Protein AF-A0ABD2FV15-F1 (afdb_monomer)

Solvent-accessible surface area (backbone atoms only — not comparable to full-atom values): 4952 Å² total; per-residue (Å²): 132,86,80,82,79,49,78,44,83,78,45,38,59,41,87,47,47,41,86,74,51,75,58,94,64,33,29,33,30,31,32,72,83,42,96,80,51,46,74,45,76,34,49,40,88,55,58,67,60,59,52,53,44,43,60,67,78,38,61,88,53,89,80,71,74,50,71,83,68,74,75,79,79,78,74,82,126

Sequence (77 aa):
MAESAITSEGWRYAHYFEFVRRIDRNVTVRCKLCPGQKLLSTAANTTSNLNKHLQRTHAKVKLIAKDRTPEPRVRML

Foldseek 3Di:
DDPPQAPCVFPFQCVQWAWDDDDDQKTWIFG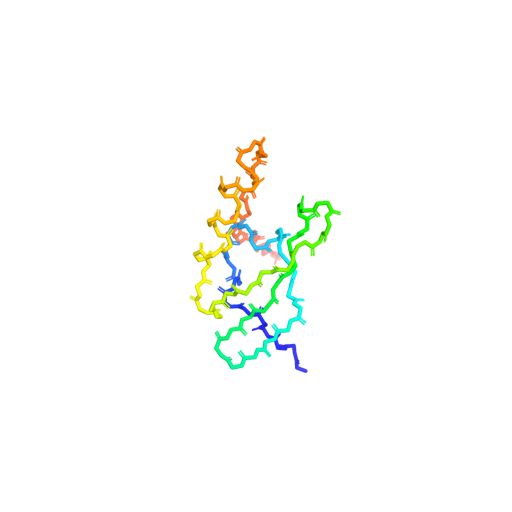NPDPVRDIDIDGRHDCVRVVVCCCPVVVVPDGGTDGPPPDPPPPPD

Organism: Pagothenia borchgrevinki (NCBI:txid8213)

pLDDT: mean 82.35, std 17.88, range [36.59, 96.69]

Radius of gyration: 14.62 Å; Cα contacts (8 Å, |Δi|>4): 89; chains: 1; bounding box: 26×47×32 Å

InterPro domains:
  IPR003656 Zinc finger, BED-type [PF02892] (15-58)

Nearest PDB structures (foldseek):
  8oef-assembly1_A  TM=6.020E-01  e=2.123E+00  Homo sapiens
  2hjj-assembly1_A  TM=4.768E-01  e=3.081E+00  Escherichia coli K-12
  5ejs-assembly1_A  TM=4.140E-01  e=3.279E+00  Dictyostelium discoideum
  2kcj-assembly1_A  TM=2.615E-01  e=7.816E+00  Homo sapiens

Mean predicted aligned error: 8.4 Å

Secondary structure (DSSP, 8-state):
-----STTTT-TTGGGEEEEEEETTEEEEEETTSTT--EEEEETT--HHHHHHHHHHSTTS-PPP----PPP-----

Structure (mmCIF, N/CA/C/O backbone):
data_AF-A0ABD2FV15-F1
#
_entry.id   AF-A0ABD2FV15-F1
#
loop_
_atom_site.group_PDB
_atom_site.id
_atom_site.type_symbol
_atom_site.label_atom_id
_atom_site.label_alt_id
_atom_site.label_comp_id
_atom_site.label_asym_id
_atom_site.label_entity_id
_atom_site.label_seq_id
_atom_site.pdbx_PDB_ins_code
_atom_site.Cartn_x
_atom_site.Cartn_y
_atom_site.Cartn_z
_atom_site.occupancy
_atom_site.B_iso_or_equiv
_atom_site.auth_seq_id
_atom_site.auth_comp_id
_atom_site.auth_asym_id
_atom_site.auth_atom_id
_atom_site.pdbx_PDB_model_num
ATOM 1 N N . MET A 1 1 ? 10.172 -22.008 -13.147 1.00 36.59 1 MET A N 1
ATOM 2 C CA . MET A 1 1 ? 11.011 -21.322 -12.144 1.00 36.59 1 MET A CA 1
ATOM 3 C C . MET A 1 1 ? 10.224 -20.136 -11.610 1.00 36.59 1 MET A C 1
ATOM 5 O O . MET A 1 1 ? 9.829 -19.306 -12.415 1.00 36.59 1 MET A O 1
ATOM 9 N N . ALA A 1 2 ? 9.903 -20.090 -10.316 1.00 38.16 2 ALA A N 1
ATOM 10 C CA . ALA A 1 2 ? 9.187 -18.953 -9.741 1.00 38.16 2 ALA A CA 1
ATOM 11 C C . ALA A 1 2 ? 10.186 -17.810 -9.522 1.00 38.16 2 ALA A C 1
ATOM 13 O O . ALA A 1 2 ? 11.061 -17.907 -8.666 1.00 38.16 2 ALA A O 1
ATOM 14 N N . GLU A 1 3 ? 10.104 -16.766 -10.345 1.00 42.44 3 GLU A N 1
ATOM 15 C CA . GLU A 1 3 ? 10.821 -15.518 -10.108 1.00 42.44 3 GLU A CA 1
ATOM 16 C C . GLU A 1 3 ? 10.359 -14.946 -8.765 1.00 42.44 3 GLU A C 1
ATOM 18 O O . GLU A 1 3 ? 9.236 -14.455 -8.641 1.00 42.44 3 GLU A O 1
ATOM 23 N N . SER A 1 4 ? 11.230 -15.033 -7.755 1.00 48.50 4 SER A N 1
ATOM 24 C CA . SER A 1 4 ? 11.119 -14.313 -6.485 1.00 48.50 4 SER A CA 1
ATOM 25 C C . SER A 1 4 ? 11.159 -12.816 -6.762 1.00 48.50 4 SER A C 1
ATOM 27 O O . SER A 1 4 ? 12.191 -12.142 -6.695 1.00 48.50 4 SER A O 1
ATOM 29 N N . ALA A 1 5 ? 10.013 -12.290 -7.163 1.00 49.25 5 ALA A N 1
ATOM 30 C CA . ALA A 1 5 ? 9.825 -10.885 -7.360 1.00 49.25 5 ALA A CA 1
ATOM 31 C C . ALA A 1 5 ? 9.758 -10.219 -5.986 1.00 49.25 5 ALA A C 1
ATOM 33 O O . ALA A 1 5 ? 8.846 -10.463 -5.197 1.00 49.25 5 ALA A O 1
ATOM 34 N N . ILE A 1 6 ? 10.710 -9.306 -5.782 1.00 52.81 6 ILE A N 1
ATOM 35 C CA . ILE A 1 6 ? 10.913 -8.453 -4.610 1.00 52.81 6 ILE A CA 1
ATOM 36 C C . ILE A 1 6 ? 11.636 -9.187 -3.460 1.00 52.81 6 ILE A C 1
ATOM 38 O O . ILE A 1 6 ? 11.151 -10.183 -2.929 1.00 52.81 6 ILE A O 1
ATOM 42 N N . THR A 1 7 ? 12.733 -8.614 -2.944 1.00 51.44 7 THR A N 1
ATOM 43 C CA . THR A 1 7 ? 13.295 -8.969 -1.620 1.00 51.44 7 THR A CA 1
ATOM 44 C C . THR A 1 7 ? 12.371 -8.507 -0.475 1.00 51.44 7 THR A C 1
ATOM 46 O O . THR A 1 7 ? 12.817 -8.002 0.551 1.00 51.44 7 THR A O 1
ATOM 49 N N . SER A 1 8 ? 11.052 -8.611 -0.666 1.00 56.03 8 SER A N 1
ATOM 50 C CA . SER A 1 8 ? 10.026 -8.467 0.363 1.00 56.03 8 SER A CA 1
ATOM 51 C C . SER A 1 8 ? 9.734 -9.792 1.060 1.00 56.03 8 SER A C 1
ATOM 53 O O . SER A 1 8 ? 8.905 -9.815 1.969 1.00 56.03 8 SER A O 1
ATOM 55 N N . GLU A 1 9 ? 10.387 -10.887 0.653 1.00 59.97 9 GLU A N 1
ATOM 56 C CA . GLU A 1 9 ? 10.403 -12.152 1.386 1.00 59.97 9 GLU A CA 1
ATOM 57 C C . GLU A 1 9 ? 10.935 -11.913 2.813 1.00 59.97 9 GLU A C 1
ATOM 59 O O . GLU A 1 9 ? 12.133 -11.935 3.072 1.00 59.97 9 GLU A O 1
ATOM 64 N N . GLY A 1 10 ? 10.021 -11.642 3.750 1.00 72.19 10 GLY A N 1
ATOM 65 C CA . GLY A 1 10 ? 10.325 -11.342 5.153 1.00 72.19 10 GLY A CA 1
ATOM 66 C C . GLY A 1 10 ? 9.976 -9.925 5.618 1.00 72.19 10 GLY A C 1
ATOM 67 O O . GLY A 1 10 ? 10.102 -9.639 6.806 1.00 72.19 10 GLY A O 1
ATOM 68 N N . TRP A 1 11 ? 9.492 -9.034 4.745 1.00 86.19 11 TRP A N 1
ATOM 69 C CA . TRP A 1 11 ? 8.988 -7.740 5.205 1.00 86.19 11 TRP A CA 1
ATOM 70 C C . TRP A 1 11 ? 7.601 -7.894 5.842 1.00 86.19 11 TRP A C 1
ATOM 72 O O . TRP A 1 11 ? 6.663 -8.377 5.208 1.00 86.19 11 TRP A O 1
ATOM 82 N N . ARG A 1 12 ? 7.451 -7.421 7.086 1.00 89.38 12 ARG A N 1
ATOM 83 C CA . ARG A 1 12 ? 6.255 -7.626 7.928 1.00 89.38 12 ARG A CA 1
ATOM 84 C C . ARG A 1 12 ? 4.920 -7.180 7.316 1.00 89.38 12 ARG A C 1
ATOM 86 O O . ARG A 1 12 ? 3.871 -7.679 7.710 1.00 89.38 12 ARG A O 1
ATOM 93 N N . TYR A 1 13 ? 4.945 -6.278 6.336 1.00 92.81 13 TYR A N 1
ATOM 94 C CA . TYR A 1 13 ? 3.750 -5.761 5.655 1.00 92.81 13 TYR A CA 1
ATOM 95 C C . TYR A 1 13 ? 3.656 -6.167 4.179 1.00 92.81 13 TYR A C 1
ATOM 97 O O . TYR A 1 13 ? 2.773 -5.687 3.471 1.00 92.81 13 TYR A O 1
ATOM 105 N N . ALA A 1 14 ? 4.525 -7.069 3.704 1.00 90.50 14 ALA A N 1
ATOM 106 C CA . ALA A 1 14 ? 4.547 -7.503 2.304 1.00 90.50 14 ALA A CA 1
ATOM 107 C C . ALA A 1 14 ? 3.189 -8.040 1.833 1.00 90.50 14 ALA A C 1
ATOM 109 O O . ALA A 1 14 ? 2.787 -7.797 0.703 1.00 90.50 14 ALA A O 1
ATOM 110 N N . HIS A 1 15 ? 2.434 -8.688 2.723 1.00 91.31 15 HIS A N 1
ATOM 111 C CA . HIS A 1 15 ? 1.125 -9.262 2.421 1.00 91.31 15 HIS A CA 1
ATOM 112 C C . HIS A 1 15 ? 0.040 -8.236 2.048 1.00 91.31 15 HIS A C 1
ATOM 114 O O . HIS A 1 15 ? -1.009 -8.655 1.564 1.00 91.31 15 HIS A O 1
ATOM 120 N N . TYR A 1 16 ? 0.253 -6.929 2.240 1.00 93.88 16 TYR A N 1
ATOM 121 C CA . TYR A 1 16 ? -0.645 -5.880 1.735 1.00 93.88 16 TYR A CA 1
ATOM 122 C C . TYR A 1 16 ? -0.363 -5.480 0.285 1.00 93.88 16 TYR A C 1
ATOM 124 O O . TYR A 1 16 ? -1.160 -4.758 -0.315 1.00 93.88 16 TYR A O 1
ATOM 132 N N . PHE A 1 17 ? 0.734 -5.965 -0.291 1.00 93.06 17 PHE A N 1
ATOM 133 C CA . PHE A 1 17 ? 1.145 -5.664 -1.650 1.00 93.06 17 PHE A CA 1
ATOM 134 C C . PHE A 1 17 ? 1.131 -6.925 -2.500 1.00 93.06 17 PHE A C 1
ATOM 136 O O . PHE A 1 17 ? 1.345 -8.034 -2.017 1.00 93.06 17 PHE A O 1
ATOM 143 N N . GLU A 1 18 ? 0.861 -6.742 -3.780 1.00 92.81 18 GLU A N 1
ATOM 144 C CA . GLU A 1 18 ? 0.957 -7.789 -4.782 1.00 92.81 18 GLU A CA 1
ATOM 145 C C . GLU A 1 18 ? 1.923 -7.336 -5.869 1.00 92.81 18 GLU A C 1
ATOM 147 O O . GLU A 1 18 ? 1.865 -6.193 -6.322 1.00 92.81 18 GLU A O 1
ATOM 152 N N . PHE A 1 19 ? 2.843 -8.209 -6.265 1.00 92.06 19 PHE A N 1
ATOM 153 C CA . PHE A 1 19 ? 3.748 -7.918 -7.365 1.00 92.06 19 PHE A CA 1
ATOM 154 C C . PHE A 1 19 ? 2.985 -7.841 -8.688 1.00 92.06 19 PHE A C 1
ATOM 156 O O . PHE A 1 19 ? 2.146 -8.688 -8.971 1.00 92.06 19 PHE A O 1
ATOM 163 N N . VAL A 1 20 ? 3.304 -6.836 -9.503 1.00 94.44 20 VAL A N 1
ATOM 164 C CA . VAL A 1 20 ? 2.703 -6.657 -10.830 1.00 94.44 20 VAL A CA 1
ATOM 165 C C . VAL A 1 20 ? 3.733 -6.905 -11.922 1.00 94.44 20 VAL A C 1
ATOM 167 O O . VAL A 1 20 ? 3.503 -7.705 -12.819 1.00 94.44 20 VAL A O 1
ATOM 170 N N . ARG A 1 21 ? 4.870 -6.204 -11.869 1.00 93.88 21 ARG A N 1
ATOM 171 C CA . ARG A 1 21 ? 5.960 -6.360 -12.842 1.00 93.88 21 ARG A CA 1
ATOM 172 C C . ARG A 1 21 ? 7.266 -5.782 -12.323 1.00 93.88 21 ARG A C 1
ATOM 174 O O . ARG A 1 21 ? 7.264 -4.933 -11.430 1.00 93.88 21 ARG A O 1
ATOM 181 N N . ARG A 1 22 ? 8.376 -6.172 -12.944 1.00 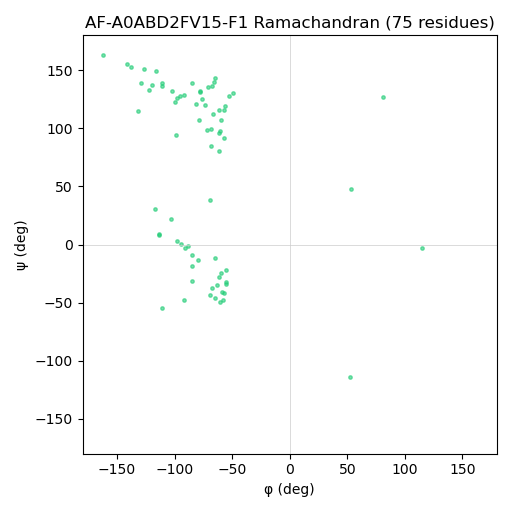92.69 22 ARG A N 1
ATOM 182 C CA . ARG A 1 22 ? 9.704 -5.601 -12.715 1.00 92.69 22 ARG A CA 1
ATOM 183 C C . ARG A 1 22 ? 10.230 -5.004 -14.012 1.00 92.69 22 ARG A C 1
ATOM 185 O O . ARG A 1 22 ? 10.075 -5.601 -15.068 1.00 92.69 22 ARG A O 1
ATOM 192 N N . ILE A 1 23 ? 10.835 -3.829 -13.906 1.00 92.88 23 ILE A N 1
ATOM 193 C CA . ILE A 1 23 ? 11.558 -3.164 -14.989 1.00 92.88 23 ILE A CA 1
ATOM 194 C C . ILE A 1 23 ? 12.897 -2.735 -14.387 1.00 92.88 23 ILE A C 1
ATOM 196 O O . ILE A 1 23 ? 12.926 -1.958 -13.430 1.00 92.88 23 ILE A O 1
ATOM 200 N N . ASP A 1 24 ? 13.992 -3.315 -14.878 1.00 92.38 24 ASP A N 1
ATOM 201 C CA . ASP A 1 24 ? 15.350 -3.105 -14.367 1.00 92.38 24 ASP A CA 1
ATOM 202 C C . ASP A 1 24 ? 15.476 -3.330 -12.842 1.00 92.38 24 ASP A C 1
ATOM 204 O O . ASP A 1 24 ? 15.330 -4.440 -12.307 1.00 92.38 24 ASP A O 1
ATOM 208 N N . ARG A 1 25 ? 15.768 -2.249 -12.112 1.00 89.81 25 ARG A N 1
ATOM 209 C CA . ARG A 1 25 ? 15.952 -2.219 -10.658 1.00 89.81 25 ARG A CA 1
ATOM 210 C C . ARG A 1 25 ? 14.676 -1.838 -9.914 1.00 89.81 25 ARG A C 1
ATOM 212 O O . ARG A 1 25 ? 14.690 -1.808 -8.685 1.00 89.81 25 ARG A O 1
ATOM 219 N N . ASN A 1 26 ? 13.579 -1.593 -10.623 1.00 92.06 26 ASN A N 1
ATOM 220 C CA . ASN A 1 26 ? 12.317 -1.152 -10.054 1.00 92.06 26 ASN A CA 1
ATOM 221 C C . ASN A 1 26 ? 11.255 -2.246 -10.160 1.00 92.06 26 ASN A C 1
ATOM 223 O O . ASN A 1 26 ? 11.103 -2.914 -11.180 1.00 92.06 26 ASN A O 1
ATOM 227 N N . VAL A 1 27 ? 10.476 -2.398 -9.098 1.00 93.12 27 VAL A N 1
ATOM 228 C CA . VAL A 1 27 ? 9.293 -3.252 -9.050 1.00 93.12 27 VAL A CA 1
ATOM 229 C C . VAL A 1 27 ? 8.051 -2.379 -8.962 1.00 93.12 27 VAL A C 1
ATOM 231 O O . VAL A 1 27 ? 8.004 -1.400 -8.217 1.00 93.12 27 VAL A O 1
ATOM 234 N N . THR A 1 28 ? 7.041 -2.744 -9.741 1.00 94.56 28 THR A N 1
ATOM 235 C CA . THR A 1 28 ? 5.685 -2.222 -9.612 1.00 94.56 28 THR A CA 1
ATOM 236 C C . THR A 1 28 ? 4.882 -3.197 -8.767 1.00 94.56 28 THR A C 1
ATOM 238 O O . THR A 1 28 ? 4.843 -4.393 -9.066 1.00 94.56 28 THR A O 1
ATOM 241 N N . VAL A 1 29 ? 4.229 -2.684 -7.731 1.00 94.31 29 VAL A N 1
ATOM 242 C CA . VAL A 1 29 ? 3.347 -3.454 -6.853 1.00 94.31 29 VAL A CA 1
ATOM 243 C C . VAL A 1 29 ? 1.979 -2.792 -6.750 1.00 94.31 29 VAL A C 1
ATOM 245 O O . VAL A 1 29 ? 1.858 -1.570 -6.847 1.00 94.31 29 VAL A O 1
ATOM 248 N N . ARG A 1 30 ? 0.947 -3.598 -6.523 1.00 95.62 30 ARG A N 1
ATOM 249 C CA . ARG A 1 30 ? -0.431 -3.185 -6.263 1.00 95.62 30 ARG A CA 1
ATOM 250 C C . ARG A 1 30 ? -0.690 -3.188 -4.761 1.00 95.62 30 ARG A C 1
ATOM 252 O O . ARG A 1 30 ? -0.471 -4.202 -4.105 1.00 95.62 30 ARG A O 1
ATOM 259 N N . CYS A 1 31 ? -1.165 -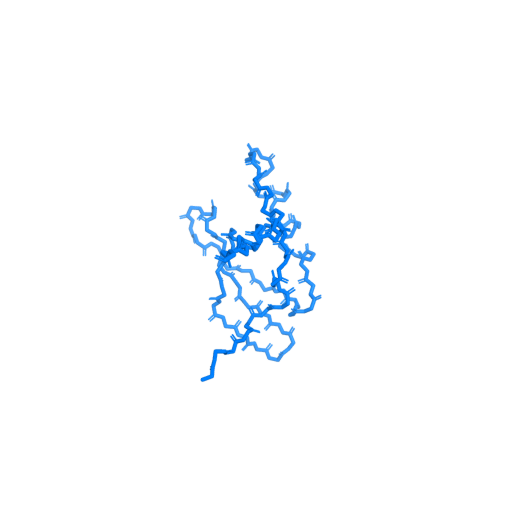2.074 -4.208 1.00 96.56 31 CYS A N 1
ATOM 260 C CA . CYS A 1 31 ? -1.616 -2.014 -2.817 1.00 96.56 31 CYS A CA 1
ATOM 261 C C . CYS A 1 31 ? -3.051 -2.547 -2.703 1.00 96.56 31 CYS A C 1
ATOM 263 O O . CYS A 1 31 ? -3.971 -1.987 -3.300 1.00 96.56 31 CYS A O 1
ATOM 265 N N . LYS A 1 32 ? -3.249 -3.596 -1.899 1.00 94.69 32 LYS A N 1
ATOM 266 C CA . LYS A 1 32 ? -4.555 -4.244 -1.690 1.00 94.69 32 LYS A CA 1
ATOM 267 C C . LYS A 1 32 ? -5.462 -3.505 -0.703 1.00 94.69 32 LYS A C 1
ATOM 269 O O . LYS A 1 32 ? -6.646 -3.799 -0.635 1.00 94.69 32 LYS A O 1
ATOM 274 N N . LEU A 1 33 ? -4.917 -2.553 0.057 1.00 95.25 33 LEU A N 1
ATOM 275 C CA . LEU A 1 33 ? -5.688 -1.714 0.984 1.00 95.25 33 LEU A CA 1
ATOM 276 C C . LEU A 1 33 ? -6.322 -0.497 0.295 1.00 95.25 33 LEU A C 1
ATOM 278 O O . LEU A 1 33 ? -7.227 0.126 0.845 1.00 95.25 33 LEU A O 1
ATOM 282 N N . CYS A 1 34 ? -5.831 -0.115 -0.885 1.00 96.69 34 CYS A N 1
ATOM 283 C CA . CYS A 1 34 ? -6.370 1.015 -1.630 1.00 96.69 34 CYS A CA 1
ATOM 284 C C . CYS A 1 34 ? -7.677 0.622 -2.342 1.00 96.69 34 CYS A C 1
ATOM 286 O O . CYS A 1 34 ? -7.661 -0.352 -3.095 1.00 96.69 34 CYS A O 1
ATOM 288 N N . PRO A 1 35 ? -8.766 1.413 -2.227 1.00 88.38 35 PRO A N 1
ATOM 289 C CA . PRO A 1 35 ? -10.048 1.098 -2.870 1.00 88.38 35 PRO A CA 1
ATOM 290 C C . PRO A 1 35 ? -9.952 1.029 -4.404 1.00 88.38 35 PRO A C 1
ATOM 292 O O . PRO A 1 35 ? -10.684 0.281 -5.036 1.00 88.38 35 PRO A O 1
ATOM 295 N N . GLY A 1 36 ? -9.005 1.761 -5.003 1.00 86.94 36 GLY A N 1
ATOM 296 C CA . GLY A 1 36 ? -8.736 1.758 -6.445 1.00 86.94 36 GLY A CA 1
ATOM 297 C C . GLY A 1 36 ? -7.501 0.959 -6.866 1.00 86.94 36 GLY A C 1
ATOM 298 O O . GLY A 1 36 ? -6.929 1.272 -7.904 1.00 86.94 36 GLY A O 1
ATOM 299 N N . GLN A 1 37 ? -7.027 0.002 -6.054 1.00 83.12 37 GLN A N 1
ATOM 300 C CA . GLN A 1 37 ? -5.890 -0.866 -6.409 1.00 83.12 37 GLN A CA 1
ATOM 301 C C . GLN A 1 37 ? -4.630 -0.091 -6.848 1.00 83.12 37 GLN A C 1
ATOM 303 O O . GLN A 1 37 ? -4.009 -0.376 -7.873 1.00 83.12 37 GLN A O 1
ATOM 308 N N . LYS A 1 38 ? -4.253 0.931 -6.070 1.00 94.50 38 LYS A N 1
ATOM 309 C CA . LYS A 1 38 ? -3.155 1.851 -6.400 1.00 94.50 38 LYS A CA 1
ATOM 310 C C . LYS A 1 38 ? -1.858 1.092 -6.712 1.00 94.50 38 LYS A C 1
ATOM 312 O O . LYS A 1 38 ? -1.385 0.300 -5.895 1.00 94.50 38 LYS A O 1
ATOM 317 N N . LEU A 1 39 ? -1.259 1.406 -7.862 1.00 95.69 39 LEU A N 1
ATOM 318 C CA . LEU A 1 39 ? 0.070 0.937 -8.249 1.00 95.69 39 LEU A CA 1
ATOM 319 C C . LEU A 1 39 ? 1.164 1.845 -7.678 1.00 95.69 39 LEU A C 1
ATOM 321 O O . LEU A 1 39 ? 1.044 3.074 -7.687 1.00 95.69 39 LEU A O 1
ATOM 325 N N . LEU A 1 40 ? 2.241 1.230 -7.201 1.00 95.00 40 LEU A N 1
ATOM 326 C CA . LEU A 1 40 ? 3.416 1.885 -6.635 1.00 95.00 40 LEU A CA 1
ATOM 327 C C . LEU A 1 40 ? 4.668 1.332 -7.308 1.00 95.00 40 LEU A C 1
ATOM 329 O O . LEU A 1 40 ? 4.783 0.123 -7.490 1.00 95.00 40 LEU A O 1
ATOM 333 N N . SER A 1 41 ? 5.621 2.208 -7.621 1.00 93.50 41 SER A N 1
ATOM 334 C CA . SER A 1 41 ? 6.964 1.817 -8.056 1.00 93.50 41 SER A CA 1
ATOM 335 C C . SER A 1 41 ? 7.953 1.985 -6.902 1.00 93.50 41 SER A C 1
ATOM 337 O O . SER A 1 41 ? 7.970 3.014 -6.216 1.00 93.50 41 SER A O 1
ATOM 339 N N . THR A 1 42 ? 8.778 0.971 -6.660 1.00 92.12 42 THR A N 1
ATOM 340 C CA . THR A 1 42 ? 9.848 1.000 -5.653 1.00 92.12 42 THR A CA 1
ATOM 341 C C . THR A 1 42 ? 11.080 0.274 -6.173 1.00 92.12 42 THR A C 1
ATOM 343 O O . THR A 1 42 ? 10.971 -0.583 -7.046 1.00 92.12 42 THR A O 1
ATOM 346 N N . ALA A 1 43 ? 12.262 0.601 -5.655 1.00 90.81 43 ALA A N 1
ATOM 347 C CA . ALA A 1 43 ? 13.459 -0.172 -5.966 1.00 90.81 43 ALA A CA 1
ATOM 348 C C . ALA A 1 43 ? 13.326 -1.595 -5.395 1.00 90.81 43 ALA A C 1
ATOM 350 O O . ALA A 1 43 ? 12.839 -1.768 -4.278 1.00 90.81 43 ALA A O 1
ATOM 351 N N . ALA A 1 44 ? 13.764 -2.606 -6.147 1.00 86.69 44 ALA A N 1
ATOM 352 C CA . ALA A 1 44 ? 13.570 -4.023 -5.826 1.00 86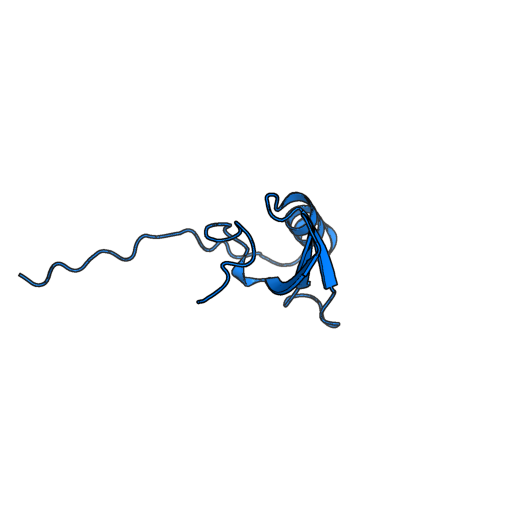.69 44 ALA A CA 1
ATOM 353 C C . ALA A 1 44 ? 14.186 -4.447 -4.483 1.00 86.69 44 ALA A C 1
ATOM 355 O O . ALA A 1 44 ? 13.723 -5.414 -3.887 1.00 86.69 44 ALA A O 1
ATOM 356 N N . ASN A 1 45 ? 15.207 -3.717 -4.024 1.00 84.62 45 ASN A N 1
ATOM 357 C CA . ASN A 1 45 ? 15.967 -3.954 -2.799 1.00 84.62 45 ASN A CA 1
ATOM 358 C C . ASN A 1 45 ? 15.518 -3.093 -1.601 1.00 84.62 45 ASN A C 1
ATOM 360 O O . ASN A 1 45 ? 16.151 -3.149 -0.550 1.00 84.62 45 ASN A O 1
ATOM 364 N N . THR A 1 46 ? 14.468 -2.271 -1.730 1.00 86.31 46 THR A N 1
ATOM 365 C CA . THR A 1 46 ? 14.007 -1.392 -0.639 1.00 86.31 46 THR A CA 1
ATOM 366 C C . THR A 1 46 ? 12.486 -1.357 -0.516 1.00 86.31 46 THR A C 1
ATOM 368 O O . THR A 1 46 ? 11.749 -1.498 -1.491 1.00 86.31 46 THR A O 1
ATOM 371 N N . THR A 1 47 ? 12.001 -1.094 0.699 1.00 90.31 47 THR A N 1
ATOM 372 C CA . THR A 1 47 ? 10.564 -0.975 1.005 1.00 90.31 47 THR A CA 1
ATOM 373 C C . THR A 1 47 ? 10.154 0.440 1.421 1.00 90.31 47 THR A C 1
ATOM 375 O O . THR A 1 47 ? 9.008 0.666 1.807 1.00 90.31 47 THR A O 1
ATOM 378 N N . SER A 1 48 ? 11.051 1.427 1.310 1.00 91.31 48 SER A N 1
ATOM 379 C CA . SER A 1 48 ? 10.841 2.799 1.797 1.00 91.31 48 SER A CA 1
ATOM 380 C C . SER A 1 48 ? 9.607 3.475 1.197 1.00 91.31 48 SER A C 1
ATOM 382 O O . SER A 1 48 ? 8.843 4.110 1.923 1.00 91.31 48 SER A O 1
ATOM 384 N N . ASN A 1 49 ? 9.373 3.309 -0.108 1.00 93.44 49 ASN A N 1
ATOM 385 C CA . ASN A 1 49 ? 8.194 3.872 -0.772 1.00 93.44 49 ASN A CA 1
ATOM 386 C C . ASN A 1 49 ? 6.902 3.204 -0.293 1.00 93.44 49 ASN A C 1
ATOM 388 O O . ASN A 1 49 ? 5.899 3.884 -0.088 1.00 93.44 49 ASN A O 1
ATOM 392 N N . LEU A 1 50 ? 6.941 1.890 -0.055 1.00 94.75 50 LEU A N 1
ATOM 393 C CA . LEU A 1 50 ? 5.793 1.129 0.435 1.00 94.75 50 LEU A CA 1
ATOM 394 C C . LEU A 1 50 ? 5.463 1.511 1.881 1.00 94.75 50 LEU A C 1
ATOM 396 O O . LEU A 1 50 ? 4.304 1.753 2.203 1.00 94.75 50 LEU A O 1
ATOM 400 N N . ASN A 1 51 ? 6.478 1.650 2.737 1.00 94.31 51 ASN A N 1
ATOM 401 C CA . ASN A 1 51 ? 6.285 2.064 4.123 1.00 94.31 51 ASN A CA 1
ATOM 402 C C . ASN A 1 51 ? 5.740 3.498 4.219 1.00 94.31 51 ASN A C 1
ATOM 404 O O . ASN A 1 51 ? 4.760 3.740 4.919 1.00 94.31 51 ASN A O 1
ATOM 408 N N . LYS A 1 52 ? 6.310 4.441 3.454 1.00 96.06 52 LYS A N 1
ATOM 409 C CA . LYS A 1 52 ? 5.792 5.819 3.370 1.00 96.06 52 LYS A CA 1
ATOM 410 C C . LYS A 1 52 ? 4.347 5.850 2.876 1.00 96.06 52 LYS A C 1
ATOM 412 O O . LYS A 1 52 ? 3.543 6.623 3.393 1.00 96.06 52 LYS A O 1
ATOM 417 N N . HIS A 1 53 ? 4.012 5.016 1.893 1.00 96.25 53 HIS A N 1
ATOM 418 C CA . HIS A 1 53 ? 2.644 4.886 1.405 1.00 96.25 53 HIS A CA 1
ATOM 419 C C . HIS A 1 53 ? 1.691 4.411 2.511 1.00 96.25 53 HIS A C 1
ATOM 421 O O . HIS A 1 53 ? 0.676 5.064 2.740 1.00 96.25 53 HIS A O 1
ATOM 427 N N . LEU A 1 54 ? 2.036 3.349 3.247 1.00 96.19 54 LEU A N 1
ATOM 428 C CA . LEU A 1 54 ? 1.228 2.871 4.374 1.00 96.19 54 LEU A CA 1
ATOM 429 C C . LEU A 1 54 ? 1.035 3.960 5.439 1.00 96.19 54 LEU A C 1
ATOM 431 O O . LEU A 1 54 ? -0.092 4.227 5.841 1.00 96.19 54 LEU A O 1
ATOM 435 N N . GLN A 1 55 ? 2.113 4.638 5.840 1.00 95.88 55 GLN A N 1
ATOM 436 C CA . GLN A 1 55 ? 2.068 5.680 6.871 1.00 95.88 55 GLN A CA 1
ATOM 437 C C . GLN A 1 55 ? 1.219 6.893 6.480 1.00 95.88 55 GLN A C 1
ATOM 439 O O . GLN A 1 55 ? 0.595 7.493 7.345 1.00 95.88 55 GLN A O 1
ATOM 444 N N . ARG A 1 56 ? 1.199 7.279 5.197 1.00 96.69 56 ARG A N 1
ATOM 445 C CA . ARG A 1 56 ? 0.473 8.475 4.734 1.00 96.69 56 ARG A CA 1
ATOM 446 C C . ARG A 1 56 ? -0.950 8.165 4.293 1.00 96.69 56 ARG A C 1
ATOM 448 O O . ARG A 1 56 ? -1.880 8.861 4.678 1.00 96.69 56 ARG A O 1
ATOM 455 N N . THR A 1 57 ? -1.121 7.135 3.470 1.00 96.50 57 THR A N 1
ATOM 456 C CA . THR A 1 57 ? -2.412 6.794 2.854 1.00 96.50 57 THR A CA 1
ATOM 457 C C . THR A 1 57 ? -3.271 5.933 3.775 1.00 96.50 57 THR A C 1
ATOM 459 O O . THR A 1 57 ? -4.492 6.053 3.765 1.00 96.50 57 THR A O 1
ATOM 462 N N 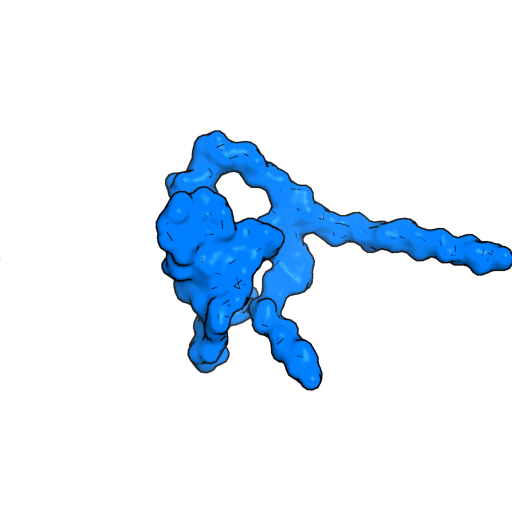. HIS 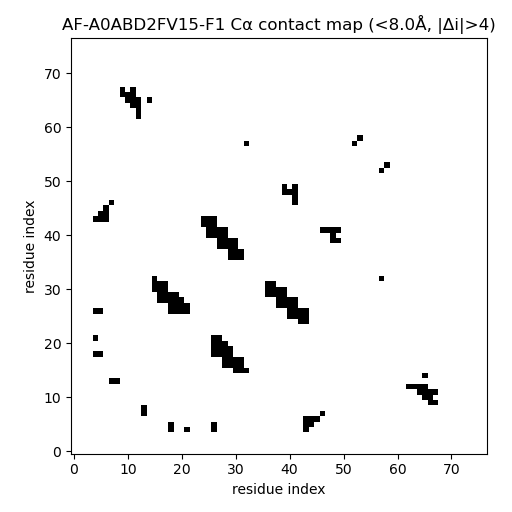A 1 58 ? -2.645 5.104 4.609 1.00 96.31 58 HIS A N 1
ATOM 463 C CA . HIS A 1 58 ? -3.324 4.187 5.522 1.00 96.31 58 HIS A CA 1
ATOM 464 C C . HIS A 1 58 ? -3.032 4.518 6.995 1.00 96.31 58 HIS A C 1
ATOM 466 O O . HIS A 1 58 ? -3.079 3.637 7.845 1.00 96.31 58 HIS A O 1
ATOM 472 N N . ALA A 1 59 ? -2.799 5.799 7.316 1.00 95.12 59 ALA A N 1
ATOM 473 C CA . ALA A 1 59 ? -2.482 6.275 8.671 1.00 95.12 59 ALA A CA 1
ATOM 474 C C . ALA A 1 59 ? -3.527 5.880 9.733 1.00 95.12 59 ALA A C 1
ATOM 476 O O . ALA A 1 59 ? -3.197 5.679 10.896 1.00 95.12 59 ALA A O 1
ATOM 477 N N . LYS A 1 60 ? -4.799 5.783 9.324 1.00 95.38 60 LYS A N 1
ATOM 478 C CA . LYS A 1 60 ? -5.932 5.427 10.193 1.00 95.38 60 LYS A CA 1
ATOM 479 C C . LYS A 1 60 ? -6.218 3.921 10.233 1.00 95.38 60 LYS A C 1
ATOM 481 O O . LYS A 1 60 ? -7.123 3.493 10.940 1.00 95.38 60 LYS A O 1
ATOM 486 N N . VAL A 1 61 ? -5.490 3.117 9.456 1.00 94.31 61 VAL A N 1
ATOM 487 C CA . VAL A 1 61 ? -5.658 1.661 9.411 1.00 94.31 61 VAL A CA 1
ATOM 488 C C . VAL A 1 61 ? -4.708 1.032 10.421 1.00 94.31 61 VAL A C 1
ATOM 490 O O . VAL A 1 61 ? -3.503 1.280 10.391 1.00 94.31 61 VAL A O 1
ATOM 493 N N . LYS A 1 62 ? -5.229 0.167 11.294 1.00 94.56 62 LYS A N 1
ATOM 494 C CA . LYS A 1 62 ? -4.389 -0.666 12.159 1.00 94.56 62 LYS A CA 1
ATOM 495 C C . LYS A 1 62 ? -3.711 -1.745 11.311 1.00 94.56 62 LYS A C 1
ATOM 497 O O . LYS A 1 62 ? -4.324 -2.755 10.975 1.00 94.56 62 LYS A O 1
ATOM 502 N N . LEU A 1 63 ? -2.457 -1.506 10.940 1.00 94.88 63 LEU A N 1
ATOM 503 C CA . LEU A 1 63 ? -1.650 -2.451 10.169 1.00 94.88 63 LEU A CA 1
ATOM 504 C C . LEU A 1 63 ? -1.259 -3.646 11.039 1.00 94.88 63 LEU A C 1
ATOM 506 O O . LEU A 1 63 ? -0.823 -3.476 12.177 1.00 94.88 63 LEU A O 1
ATOM 510 N N . ILE A 1 64 ? -1.379 -4.850 10.485 1.00 94.06 64 ILE A N 1
ATOM 511 C CA . ILE A 1 64 ? -0.967 -6.084 11.151 1.00 94.06 64 ILE A CA 1
ATOM 512 C C . ILE A 1 64 ? 0.395 -6.484 10.604 1.00 94.06 64 ILE A C 1
ATOM 514 O O . ILE A 1 64 ? 0.565 -6.633 9.398 1.00 94.06 64 ILE A O 1
ATOM 518 N N . ALA A 1 65 ? 1.385 -6.627 11.480 1.00 91.31 65 ALA A N 1
ATOM 519 C CA . ALA A 1 65 ? 2.679 -7.177 11.110 1.00 91.31 65 ALA A CA 1
ATOM 520 C C . ALA A 1 65 ? 2.561 -8.703 11.008 1.00 91.31 65 ALA A C 1
ATOM 522 O O . ALA A 1 65 ? 2.023 -9.347 11.903 1.00 91.31 65 ALA A O 1
ATOM 523 N N . LYS A 1 66 ? 3.065 -9.283 9.918 1.00 87.62 66 LYS A N 1
ATOM 524 C CA . LYS A 1 66 ? 3.362 -10.714 9.851 1.00 87.62 66 LYS A CA 1
ATOM 525 C C . LYS A 1 66 ? 4.846 -10.894 10.108 1.00 87.62 66 LYS A C 1
ATOM 527 O O . LYS A 1 66 ? 5.655 -10.759 9.190 1.00 87.62 66 LYS A O 1
ATOM 532 N N . ASP A 1 67 ? 5.203 -11.144 11.358 1.00 72.00 67 ASP A N 1
ATOM 533 C CA . ASP A 1 67 ? 6.531 -11.643 11.678 1.00 72.00 67 ASP A CA 1
ATOM 534 C C . ASP A 1 67 ? 6.689 -13.037 11.066 1.00 72.00 67 ASP A C 1
ATOM 536 O O . ASP A 1 67 ? 5.739 -13.823 11.004 1.00 72.00 67 ASP A O 1
ATOM 540 N N . ARG A 1 68 ? 7.891 -13.349 10.574 1.00 63.81 68 ARG A N 1
ATOM 541 C CA . ARG A 1 68 ? 8.248 -14.737 10.287 1.00 63.81 68 ARG A CA 1
ATOM 542 C C . ARG A 1 68 ? 8.345 -15.441 11.635 1.00 63.81 68 ARG A C 1
ATOM 544 O O . ARG A 1 68 ? 9.431 -15.534 12.192 1.00 63.81 68 ARG A O 1
ATOM 551 N N . THR A 1 69 ? 7.235 -15.922 12.180 1.00 52.66 69 THR A N 1
ATOM 552 C CA . THR A 1 69 ? 7.326 -17.049 13.100 1.00 52.66 69 THR A CA 1
ATOM 553 C C . THR A 1 69 ? 7.802 -18.207 12.225 1.00 52.66 69 THR A C 1
ATOM 555 O O . THR A 1 69 ? 7.076 -18.567 11.295 1.00 52.66 69 THR A O 1
ATOM 558 N N . PRO A 1 70 ? 9.023 -18.747 12.393 1.00 52.91 70 PRO A N 1
ATOM 559 C CA . PRO A 1 70 ? 9.286 -20.054 11.819 1.00 52.91 70 PRO A CA 1
ATOM 560 C C . PRO A 1 70 ? 8.219 -20.968 12.418 1.00 52.91 70 PRO A C 1
ATOM 562 O O . PRO A 1 70 ? 8.115 -21.051 13.643 1.00 52.91 70 PRO A O 1
ATOM 565 N N . GLU A 1 71 ? 7.370 -21.571 11.585 1.00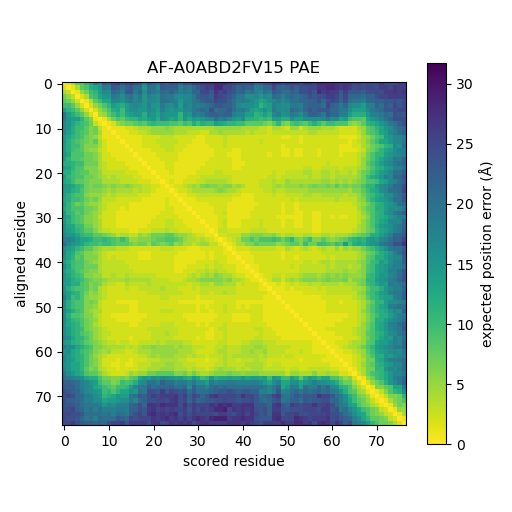 53.19 71 GLU A N 1
ATOM 566 C CA . GLU A 1 71 ? 6.454 -22.595 12.078 1.00 53.19 71 GLU A CA 1
ATOM 567 C C . GLU A 1 71 ? 7.286 -23.592 12.897 1.00 53.19 71 GLU A C 1
ATOM 569 O O . GLU A 1 71 ? 8.369 -23.989 12.435 1.00 53.19 71 GLU A O 1
ATOM 574 N N . PRO A 1 72 ? 6.873 -23.948 14.129 1.00 51.53 72 PRO A N 1
ATOM 575 C CA . PRO A 1 72 ? 7.599 -24.946 14.888 1.00 51.53 72 PRO A CA 1
ATOM 576 C C . PRO A 1 72 ? 7.627 -26.205 14.028 1.00 51.53 72 PRO A C 1
ATOM 578 O O . PRO A 1 72 ? 6.584 -26.769 13.699 1.00 51.53 72 PRO A O 1
ATOM 5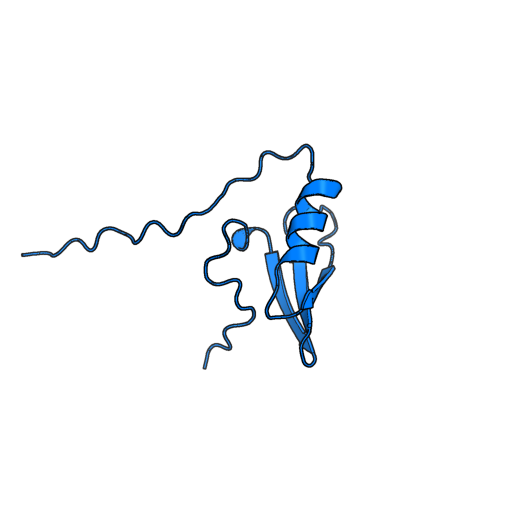81 N N . ARG A 1 73 ? 8.828 -26.625 13.616 1.00 62.66 73 ARG A N 1
ATOM 582 C CA . ARG A 1 73 ? 9.017 -27.925 12.977 1.00 62.66 73 ARG A CA 1
ATOM 583 C C . ARG A 1 73 ? 8.601 -28.960 14.011 1.00 62.66 73 ARG A C 1
ATOM 585 O O . ARG A 1 73 ? 9.397 -29.300 14.883 1.00 62.66 73 ARG A O 1
ATOM 592 N N . VAL A 1 74 ? 7.358 -29.428 13.940 1.00 60.75 74 VAL A N 1
ATOM 593 C CA . VAL A 1 74 ? 6.923 -30.627 14.648 1.00 60.75 74 VAL A CA 1
ATOM 594 C C . VAL A 1 74 ? 7.798 -31.748 14.102 1.00 60.75 74 VAL A C 1
ATOM 596 O O . VAL A 1 74 ? 7.578 -32.251 13.003 1.00 60.75 74 VAL A O 1
ATOM 599 N N . ARG A 1 75 ? 8.869 -32.080 14.828 1.00 56.69 75 ARG A N 1
ATOM 600 C CA . ARG A 1 75 ? 9.573 -33.341 14.627 1.00 56.69 75 ARG A CA 1
ATOM 601 C C . ARG A 1 75 ? 8.603 -34.413 15.105 1.00 56.69 75 ARG A C 1
ATOM 603 O O . ARG A 1 75 ? 8.450 -34.593 16.308 1.00 56.69 75 ARG A O 1
ATOM 610 N N . MET A 1 76 ? 7.904 -35.049 14.168 1.00 48.47 76 MET A N 1
ATOM 611 C CA . MET A 1 76 ? 7.309 -36.352 14.441 1.00 48.47 76 MET A CA 1
ATOM 612 C C . MET A 1 76 ? 8.478 -37.291 14.757 1.00 48.47 76 MET A C 1
ATOM 614 O O . MET A 1 76 ? 9.389 -37.425 13.935 1.00 48.47 76 MET A O 1
ATOM 618 N N . LEU A 1 77 ? 8.504 -37.777 16.000 1.00 65.31 77 LEU A N 1
ATOM 619 C CA . LE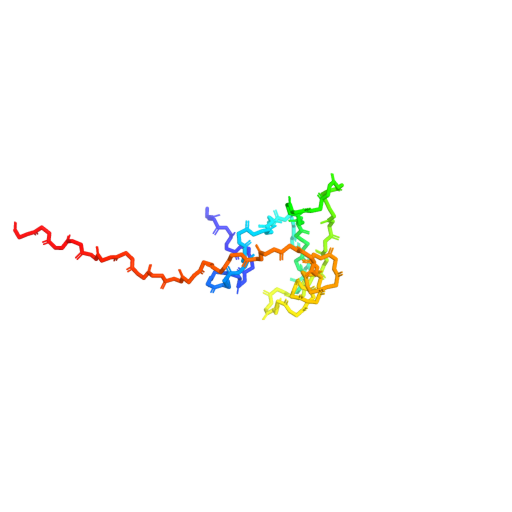U A 1 77 ? 9.401 -38.833 16.470 1.00 65.31 77 LEU A CA 1
ATOM 620 C C . LEU A 1 77 ? 9.031 -40.158 15.803 1.00 65.31 77 LEU A C 1
ATOM 622 O O . LEU A 1 77 ? 7.814 -40.380 15.610 1.00 65.31 77 LEU A O 1
#